Protein AF-A0A949GAF5-F1 (afdb_monomer)

Secondary structure (DSSP, 8-state):
---EEEEETTTEEEEESSHHHHHHHHHTT-EEE-TTTT-------TTTS------------

Foldseek 3Di:
DDWWWKQAPPPGIDTDPDPVVVVVVVVVRIDTDDPVVPPPVPPPPVVPPDDPPDDDDDDDD

Solvent-accessible surface area (backbone atoms only — not comparable to full-atom values): 4115 Å² total; per-residue (Å²): 131,54,83,44,42,32,39,25,98,90,79,47,75,50,77,34,59,45,70,72,57,45,54,53,41,38,76,72,61,33,41,82,54,61,87,76,71,73,64,66,82,72,77,69,55,75,88,75,53,83,76,80,79,74,78,86,80,82,81,85,131

Sequence (61 aa):
MATIYLRHEVHGTKVAIAEEEALSDESNGWERYMLDDDREEDDVPAFLSPRRKGGRSKRTE

Nearest PDB structures (foldseek):
  1tz1-assembly1_A  TM=3.845E-01  e=4.948E+00  Saccharomyces cerevisiae

pLDDT: mean 79.13, std 15.37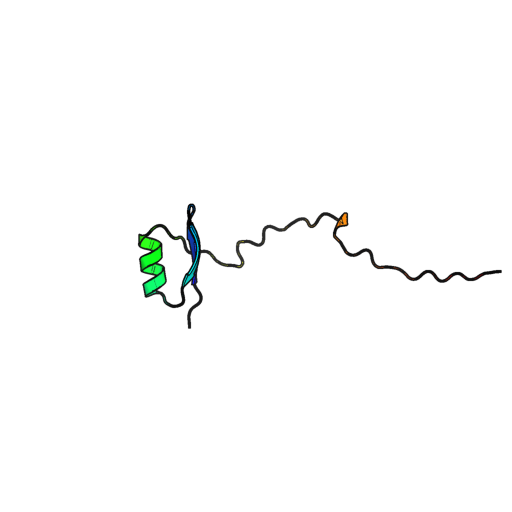, range [54.53, 96.31]

Radius of gyration: 22.81 Å; Cα contacts (8 Å, |Δi|>4): 53; chains: 1; bounding box: 26×15×76 Å

Structure (mmCIF, N/CA/C/O backbone):
data_AF-A0A949GAF5-F1
#
_entry.id   AF-A0A949GAF5-F1
#
loop_
_atom_site.group_PDB
_atom_site.id
_atom_site.type_symbol
_atom_site.label_atom_id
_atom_site.label_alt_id
_atom_site.label_comp_id
_atom_site.label_asym_id
_atom_site.label_entity_id
_atom_site.label_seq_id
_atom_site.pdbx_PDB_ins_code
_atom_site.Cartn_x
_atom_site.Cartn_y
_atom_site.Cartn_z
_atom_site.occupancy
_atom_site.B_iso_or_equiv
_atom_site.auth_seq_id
_atom_site.auth_comp_id
_atom_site.auth_asym_id
_atom_site.auth_atom_id
_atom_site.pdbx_PDB_model_num
ATOM 1 N N . MET A 1 1 ? -18.446 -1.419 2.329 1.00 73.00 1 MET A N 1
ATOM 2 C CA . MET A 1 1 ? -17.331 -2.336 2.027 1.00 73.00 1 MET A CA 1
ATOM 3 C C . MET A 1 1 ? -16.287 -1.502 1.323 1.00 73.00 1 MET A C 1
ATOM 5 O O . MET A 1 1 ? -16.624 -0.916 0.302 1.00 73.00 1 MET A O 1
ATOM 9 N N . ALA A 1 2 ? -15.124 -1.312 1.942 1.00 82.69 2 ALA A N 1
ATOM 10 C CA . ALA A 1 2 ? -14.052 -0.528 1.340 1.00 82.69 2 ALA A CA 1
ATOM 11 C C . ALA A 1 2 ? -13.246 -1.427 0.395 1.00 82.69 2 ALA A C 1
ATOM 13 O O . ALA A 1 2 ? -13.248 -2.648 0.547 1.00 82.69 2 ALA A O 1
ATOM 14 N N . THR A 1 3 ? -12.602 -0.838 -0.604 1.00 91.19 3 THR A N 1
ATOM 15 C CA . THR A 1 3 ? -11.663 -1.542 -1.482 1.00 91.19 3 THR A CA 1
ATOM 16 C C . THR A 1 3 ? -10.413 -0.694 -1.536 1.00 91.19 3 THR A C 1
ATOM 18 O O . THR A 1 3 ? -10.412 0.371 -2.148 1.00 91.19 3 THR A O 1
ATOM 21 N N . ILE A 1 4 ? -9.393 -1.132 -0.810 1.00 93.31 4 ILE A N 1
ATOM 22 C CA . ILE A 1 4 ? -8.149 -0.396 -0.616 1.00 93.31 4 ILE A CA 1
ATOM 23 C C . ILE A 1 4 ? -7.057 -1.189 -1.316 1.00 93.31 4 ILE A C 1
ATOM 25 O O . ILE A 1 4 ? -6.849 -2.361 -1.004 1.00 93.31 4 ILE A O 1
ATOM 29 N N . TYR A 1 5 ? -6.391 -0.565 -2.279 1.00 93.25 5 TYR A N 1
ATOM 30 C CA . TYR A 1 5 ? -5.323 -1.195 -3.040 1.00 93.25 5 TYR A CA 1
ATOM 31 C C . TYR A 1 5 ? -3.976 -0.852 -2.413 1.00 93.25 5 TYR A C 1
ATOM 33 O O . TYR A 1 5 ? -3.702 0.306 -2.092 1.00 93.25 5 TYR A O 1
ATOM 41 N N . LEU A 1 6 ? -3.155 -1.877 -2.215 1.00 93.75 6 LEU A N 1
ATOM 42 C CA . LEU A 1 6 ? -1.867 -1.801 -1.543 1.00 93.75 6 LEU A CA 1
ATOM 43 C C . LEU A 1 6 ? -0.788 -2.438 -2.421 1.00 93.75 6 LEU A C 1
ATOM 45 O O . LEU A 1 6 ? -1.027 -3.477 -3.035 1.00 93.75 6 LEU A O 1
ATOM 49 N N . ARG A 1 7 ? 0.406 -1.852 -2.461 1.00 93.38 7 ARG A N 1
ATOM 50 C CA . ARG A 1 7 ? 1.577 -2.380 -3.172 1.00 93.38 7 ARG A CA 1
ATOM 51 C C . ARG A 1 7 ? 2.749 -2.558 -2.213 1.00 93.38 7 ARG A C 1
ATOM 53 O O . ARG A 1 7 ? 2.912 -1.774 -1.290 1.00 93.38 7 ARG A O 1
ATOM 60 N N . HIS A 1 8 ? 3.575 -3.566 -2.436 1.00 93.94 8 HIS A N 1
ATOM 61 C CA . HIS A 1 8 ? 4.795 -3.810 -1.675 1.00 93.94 8 HIS A CA 1
ATOM 62 C C . HIS A 1 8 ? 5.904 -4.237 -2.633 1.00 93.94 8 HIS A C 1
ATOM 64 O O . HIS A 1 8 ? 5.714 -5.171 -3.415 1.00 93.94 8 HIS A O 1
ATOM 70 N N . GLU A 1 9 ? 7.079 -3.612 -2.539 1.00 91.69 9 GLU A N 1
ATOM 71 C CA . GLU A 1 9 ? 8.186 -3.791 -3.497 1.00 91.69 9 GLU A CA 1
ATOM 72 C C . GLU A 1 9 ? 8.597 -5.261 -3.686 1.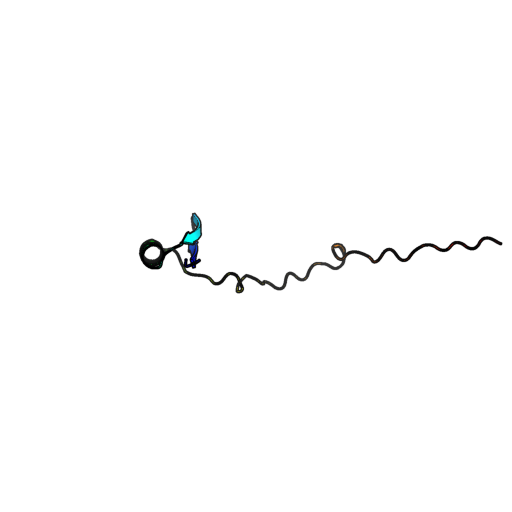00 91.69 9 GLU A C 1
ATOM 74 O O . GLU A 1 9 ? 8.921 -5.694 -4.787 1.00 91.69 9 GLU A O 1
ATOM 79 N N . VAL A 1 10 ? 8.549 -6.047 -2.606 1.00 93.25 10 VAL A N 1
ATOM 80 C CA . VAL A 1 10 ? 8.940 -7.469 -2.607 1.00 93.25 10 VAL A CA 1
ATOM 81 C C . VAL A 1 10 ? 7.763 -8.431 -2.834 1.00 93.25 10 VAL A C 1
ATOM 83 O O . VAL A 1 10 ? 7.969 -9.549 -3.301 1.00 93.25 10 VAL A O 1
ATOM 86 N N . HIS A 1 11 ? 6.533 -8.041 -2.483 1.00 91.69 11 HIS A N 1
ATOM 87 C CA . HIS A 1 11 ? 5.397 -8.972 -2.375 1.00 91.69 11 HIS A CA 1
ATOM 88 C C . HIS A 1 11 ? 4.325 -8.768 -3.454 1.00 91.69 11 HIS A C 1
ATOM 90 O O . HIS A 1 11 ? 3.483 -9.646 -3.635 1.00 91.69 11 HIS A O 1
ATOM 96 N N . GLY A 1 12 ? 4.375 -7.664 -4.205 1.00 92.19 12 GLY A N 1
ATOM 97 C CA . GLY A 1 12 ? 3.420 -7.358 -5.269 1.00 92.19 12 GLY A CA 1
ATOM 98 C C . GLY A 1 12 ? 2.243 -6.519 -4.774 1.00 92.19 12 GLY A C 1
ATOM 99 O O . GLY A 1 12 ? 2.426 -5.608 -3.972 1.00 92.19 12 GLY A O 1
ATOM 100 N N . THR A 1 13 ? 1.037 -6.794 -5.274 1.00 93.88 13 THR A N 1
ATOM 101 C CA . THR A 1 13 ? -0.180 -6.034 -4.946 1.00 93.88 13 THR A CA 1
ATOM 102 C C . THR A 1 13 ? -1.142 -6.836 -4.067 1.00 93.88 13 THR A C 1
ATOM 104 O O . THR A 1 13 ? -1.244 -8.059 -4.166 1.00 93.88 13 THR A O 1
ATOM 107 N N . LYS A 1 14 ? -1.859 -6.135 -3.188 1.00 92.75 14 LYS A N 1
ATOM 108 C CA . LYS A 1 14 ? -2.862 -6.670 -2.259 1.00 92.75 14 LYS A CA 1
ATOM 109 C C . LYS A 1 14 ? -4.098 -5.770 -2.267 1.00 92.75 14 LYS A C 1
ATOM 111 O O . LYS A 1 14 ? -4.010 -4.575 -2.538 1.00 92.75 14 LYS A O 1
ATOM 116 N N . VAL A 1 15 ? -5.256 -6.350 -1.953 1.00 92.88 15 VAL A N 1
ATOM 117 C CA . VAL A 1 15 ? -6.513 -5.618 -1.754 1.00 92.88 15 VAL A CA 1
ATOM 118 C C . VAL A 1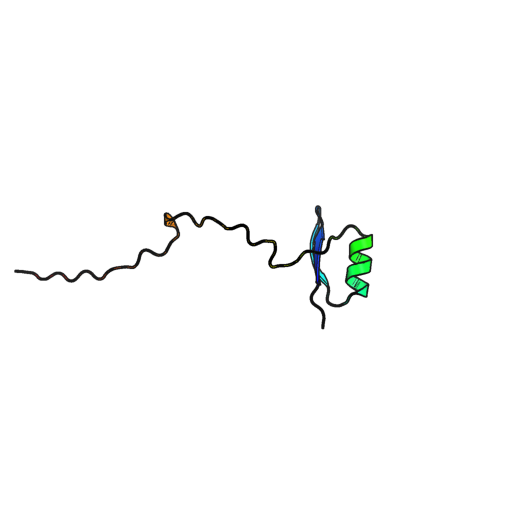 15 ? -7.015 -5.857 -0.335 1.00 92.88 15 VAL A C 1
ATOM 120 O O . VAL A 1 15 ? -7.234 -7.004 0.048 1.00 92.88 15 VAL A O 1
ATOM 123 N N . ALA A 1 16 ? -7.216 -4.780 0.418 1.00 94.06 16 ALA A N 1
ATOM 124 C CA . ALA A 1 16 ? -7.814 -4.798 1.747 1.00 94.06 16 ALA A CA 1
ATOM 125 C C . ALA A 1 16 ? -9.285 -4.353 1.692 1.00 94.06 16 ALA A C 1
ATOM 127 O O . ALA A 1 16 ? -9.679 -3.516 0.870 1.00 94.06 16 ALA A O 1
ATOM 1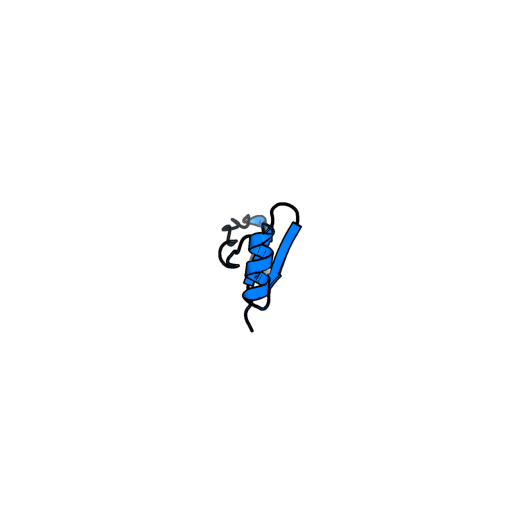28 N N . ILE A 1 17 ? -10.107 -4.919 2.582 1.00 93.88 17 ILE A N 1
ATOM 129 C CA . ILE A 1 17 ? -11.560 -4.658 2.639 1.00 93.88 17 ILE A CA 1
ATOM 130 C C . ILE A 1 17 ? -11.976 -3.716 3.782 1.00 93.88 17 ILE A C 1
ATOM 132 O O . ILE A 1 17 ? -13.130 -3.271 3.838 1.00 93.88 17 ILE A O 1
ATOM 136 N N . ALA A 1 18 ? -11.040 -3.416 4.688 1.00 93.12 18 ALA A N 1
ATOM 137 C CA . ALA A 1 18 ? -11.223 -2.577 5.866 1.00 93.12 18 ALA A CA 1
ATOM 138 C C . ALA A 1 18 ? -9.991 -1.691 6.119 1.00 93.12 18 ALA A C 1
ATOM 140 O O . ALA A 1 18 ? -8.862 -2.094 5.854 1.00 93.12 18 ALA A O 1
ATOM 141 N N . GLU A 1 19 ? -10.212 -0.500 6.684 1.00 92.81 19 GLU A N 1
ATOM 142 C CA . GLU A 1 19 ? -9.140 0.454 7.022 1.00 92.81 19 GLU A CA 1
ATOM 143 C C . GLU A 1 19 ? -8.163 -0.098 8.066 1.00 92.81 19 GLU A C 1
ATOM 145 O O . GLU A 1 19 ? -6.968 0.146 7.972 1.00 92.81 19 GLU A O 1
ATOM 150 N N . GLU A 1 20 ? -8.656 -0.865 9.042 1.00 93.88 20 GLU A N 1
ATOM 151 C CA . GLU A 1 20 ? -7.812 -1.471 10.081 1.00 93.88 20 GLU A CA 1
ATOM 152 C C . GLU A 1 20 ? -6.793 -2.457 9.491 1.00 93.88 20 GLU A C 1
ATOM 154 O O . GLU A 1 20 ? -5.630 -2.460 9.890 1.00 93.88 20 GLU A O 1
ATOM 159 N N . GLU A 1 21 ? -7.207 -3.242 8.492 1.00 91.62 21 GLU A N 1
ATOM 160 C CA . GLU A 1 21 ? -6.314 -4.148 7.767 1.00 91.62 21 GLU A CA 1
ATOM 161 C C . GLU A 1 21 ? -5.261 -3.352 6.985 1.00 91.62 21 GLU A C 1
ATOM 163 O O . GLU A 1 21 ?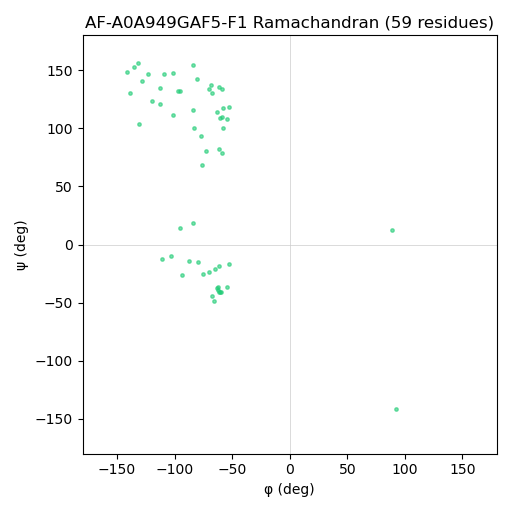 -4.067 -3.606 7.135 1.00 91.62 21 GLU A O 1
ATOM 168 N N . ALA A 1 22 ? -5.693 -2.329 6.239 1.00 93.00 22 ALA A N 1
ATOM 169 C CA . ALA A 1 22 ? -4.791 -1.491 5.456 1.00 93.00 22 ALA A CA 1
ATOM 170 C C . ALA A 1 22 ? -3.742 -0.772 6.319 1.00 93.00 22 ALA A C 1
ATOM 172 O O . ALA A 1 22 ? -2.577 -0.741 5.945 1.00 93.00 22 ALA A O 1
ATOM 173 N N . LEU A 1 23 ? -4.120 -0.262 7.497 1.00 94.88 23 LEU A N 1
ATOM 174 C CA . LEU A 1 23 ? -3.184 0.363 8.441 1.00 94.88 23 LEU A CA 1
ATOM 175 C C . LEU A 1 23 ? -2.137 -0.627 8.968 1.00 94.88 23 LEU A C 1
ATOM 177 O O . LEU A 1 23 ? -0.974 -0.268 9.165 1.00 94.88 23 LEU A O 1
ATOM 181 N N . SER A 1 24 ? -2.540 -1.877 9.209 1.00 94.94 24 SER A N 1
ATOM 182 C CA . SER A 1 24 ? -1.607 -2.921 9.62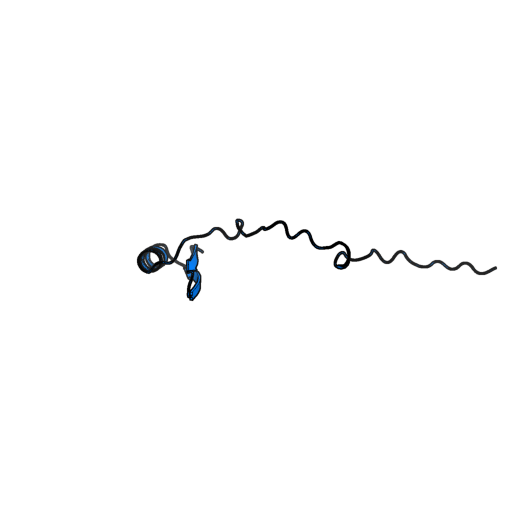6 1.00 94.94 24 SER A CA 1
ATOM 183 C C . SER A 1 24 ? -0.640 -3.275 8.500 1.00 94.94 24 SER A C 1
ATOM 185 O O . SER A 1 24 ? 0.563 -3.366 8.739 1.00 94.94 24 SER A O 1
ATOM 187 N N . ASP A 1 25 ? -1.135 -3.425 7.272 1.00 94.31 25 ASP A N 1
ATOM 188 C CA . ASP A 1 25 ? -0.293 -3.662 6.101 1.00 94.31 25 ASP A CA 1
ATOM 189 C C . ASP A 1 25 ? 0.672 -2.483 5.864 1.00 94.31 25 ASP A C 1
ATOM 191 O O . ASP A 1 25 ? 1.858 -2.704 5.629 1.00 94.31 25 ASP A O 1
ATOM 195 N N . GLU A 1 26 ? 0.233 -1.233 6.029 1.00 93.44 26 GLU A N 1
ATOM 196 C CA . GLU A 1 26 ? 1.104 -0.052 5.918 1.00 93.44 26 GLU A CA 1
ATOM 197 C C . GLU A 1 26 ? 2.258 -0.070 6.917 1.00 93.44 26 GLU A C 1
ATOM 199 O O . GLU A 1 26 ? 3.409 0.196 6.567 1.00 93.44 26 GLU A O 1
ATOM 204 N N . SER A 1 27 ? 1.983 -0.481 8.155 1.00 93.44 27 SER A N 1
ATOM 205 C CA . SER A 1 27 ? 3.035 -0.676 9.153 1.00 93.44 27 SER A CA 1
ATOM 206 C C . SER A 1 27 ? 4.008 -1.806 8.791 1.00 93.44 27 SER A C 1
ATOM 208 O O . SER A 1 27 ? 5.115 -1.835 9.326 1.00 93.44 27 SER A O 1
ATOM 210 N N . ASN A 1 28 ? 3.608 -2.731 7.917 1.00 92.75 28 ASN A N 1
ATOM 211 C CA . ASN A 1 28 ? 4.435 -3.822 7.404 1.00 92.75 28 ASN A CA 1
ATOM 212 C C . ASN A 1 28 ? 5.090 -3.486 6.052 1.00 92.75 28 ASN A C 1
ATOM 214 O O . ASN A 1 28 ? 5.603 -4.384 5.389 1.00 92.75 28 ASN A O 1
ATOM 218 N N . GLY A 1 29 ? 5.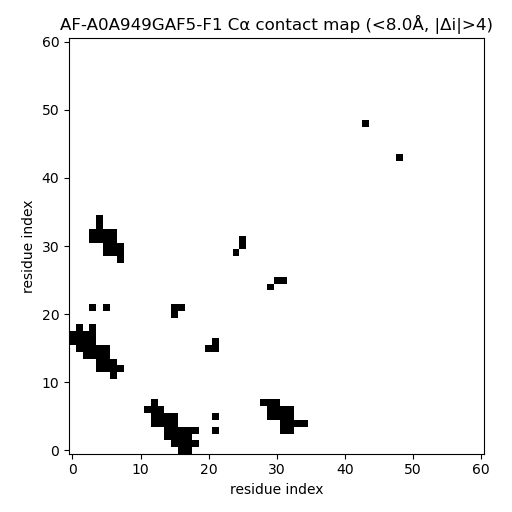086 -2.212 5.645 1.00 92.81 29 GLY A N 1
ATOM 219 C CA . GLY A 1 29 ? 5.765 -1.746 4.435 1.00 92.81 29 GLY A CA 1
ATOM 220 C C . GLY A 1 29 ? 4.920 -1.805 3.164 1.00 92.81 29 GLY A C 1
ATOM 221 O O . GLY A 1 29 ? 5.465 -1.684 2.070 1.00 92.81 29 GLY A O 1
ATOM 222 N N . TRP A 1 30 ? 3.607 -2.007 3.276 1.00 96.31 30 TRP A N 1
ATOM 223 C CA . TRP A 1 30 ? 2.706 -1.852 2.137 1.00 96.31 30 TRP A CA 1
ATOM 224 C C . TRP A 1 30 ? 2.367 -0.372 1.914 1.00 96.31 30 TRP A C 1
ATOM 226 O O . TRP A 1 30 ? 2.170 0.386 2.854 1.00 96.31 30 TRP A O 1
ATOM 236 N N . GLU A 1 31 ? 2.251 0.057 0.666 1.00 94.06 31 GLU A N 1
ATOM 237 C CA . GLU A 1 31 ? 1.884 1.424 0.300 1.00 94.06 31 GLU A CA 1
ATOM 238 C C . GLU A 1 31 ? 0.510 1.452 -0.366 1.00 94.06 31 GLU A C 1
ATOM 240 O O . GLU A 1 31 ? 0.235 0.656 -1.266 1.00 94.06 31 GLU A O 1
ATOM 245 N N . ARG A 1 32 ? -0.352 2.395 0.024 1.00 92.94 32 ARG A N 1
ATOM 246 C CA . ARG A 1 32 ? -1.635 2.618 -0.658 1.00 92.94 32 ARG A CA 1
ATOM 247 C C . ARG A 1 32 ? -1.414 3.215 -2.042 1.00 92.94 32 ARG A C 1
ATOM 249 O O . ARG A 1 32 ? -0.690 4.197 -2.184 1.00 92.94 32 ARG A O 1
ATOM 256 N N . TYR A 1 33 ? -2.099 2.669 -3.043 1.00 90.31 33 TYR A N 1
ATOM 257 C CA . TYR A 1 33 ? -2.125 3.229 -4.393 1.00 90.31 33 TYR A CA 1
ATOM 258 C C . TYR A 1 33 ? -3.557 3.333 -4.924 1.00 90.31 33 TYR A C 1
ATOM 260 O O . TYR A 1 33 ? -4.469 2.642 -4.462 1.00 90.31 33 TYR A O 1
ATOM 268 N N . MET A 1 34 ? -3.772 4.238 -5.878 1.00 86.06 34 MET A N 1
ATOM 269 C CA . MET A 1 34 ? -5.048 4.364 -6.577 1.00 86.06 34 MET A CA 1
ATOM 270 C C . MET A 1 34 ? -4.965 3.615 -7.903 1.00 86.06 34 MET A C 1
ATOM 272 O O . MET A 1 34 ? -4.035 3.828 -8.667 1.00 86.06 34 MET A O 1
ATOM 276 N N . LEU A 1 35 ? -5.965 2.787 -8.211 1.00 73.88 35 LEU A N 1
ATOM 277 C CA . LEU A 1 35 ? -5.998 2.000 -9.453 1.00 73.88 35 LEU A CA 1
ATOM 278 C C . LEU A 1 35 ? -6.011 2.863 -10.735 1.00 73.88 35 LEU A C 1
ATOM 280 O O . LEU A 1 35 ? -5.720 2.362 -11.813 1.00 73.88 35 LEU A O 1
ATOM 284 N N . ASP A 1 36 ? -6.370 4.147 -10.638 1.00 68.06 36 ASP A N 1
ATOM 285 C CA . ASP A 1 36 ? -6.354 5.073 -11.782 1.00 68.06 36 ASP A CA 1
ATOM 286 C C . ASP A 1 36 ? -4.945 5.615 -12.095 1.00 68.06 36 ASP A C 1
ATOM 288 O O . ASP A 1 36 ? -4.740 6.157 -13.176 1.00 68.06 36 ASP A O 1
ATOM 292 N N . ASP A 1 37 ? -3.989 5.459 -11.171 1.00 61.16 37 ASP A N 1
ATOM 293 C CA . ASP A 1 37 ? -2.626 6.001 -11.280 1.00 61.16 37 ASP A CA 1
ATOM 294 C C . ASP A 1 37 ? -1.763 5.196 -12.275 1.00 61.16 37 ASP A C 1
ATOM 296 O O . ASP A 1 37 ? -0.892 5.758 -12.929 1.00 61.16 37 ASP A O 1
ATOM 300 N N . ASP A 1 38 ? -2.080 3.912 -12.493 1.00 56.84 38 ASP A N 1
ATOM 301 C CA . ASP A 1 38 ? -1.394 3.022 -13.448 1.00 56.84 38 ASP A CA 1
ATOM 302 C C . ASP A 1 38 ? -1.904 3.155 -14.898 1.00 56.84 38 ASP A C 1
ATOM 304 O O . ASP A 1 38 ? -1.672 2.276 -15.732 1.00 56.84 38 ASP A O 1
ATOM 308 N N . ARG A 1 39 ? -2.599 4.246 -15.252 1.00 55.16 39 ARG A N 1
ATOM 309 C CA . ARG A 1 39 ? -2.706 4.625 -16.668 1.00 55.16 39 ARG A CA 1
ATOM 310 C C . ARG A 1 39 ? -1.387 5.258 -17.099 1.00 55.16 39 ARG A C 1
ATOM 312 O O . ARG A 1 39 ? -1.337 6.442 -17.424 1.00 55.16 39 ARG A O 1
ATOM 319 N N . GLU A 1 40 ? -0.328 4.454 -17.152 1.00 59.41 40 GLU A N 1
ATOM 320 C CA . GLU A 1 40 ? 0.675 4.686 -18.182 1.00 59.41 40 GLU A CA 1
ATOM 321 C C . GLU A 1 40 ? -0.113 4.733 -19.496 1.00 59.41 40 GLU A C 1
ATOM 323 O O . GLU A 1 40 ? -0.867 3.813 -19.822 1.00 59.41 40 GLU A O 1
ATOM 328 N N . GLU A 1 41 ? -0.067 5.870 -20.187 1.00 57.75 41 GLU A N 1
ATOM 329 C CA . GLU A 1 41 ? -0.548 5.981 -21.555 1.00 57.75 41 GLU A CA 1
ATOM 330 C C . GLU A 1 41 ? 0.303 5.016 -22.387 1.00 57.75 41 GLU A C 1
ATOM 332 O O . GLU A 1 41 ? 1.314 5.406 -22.966 1.00 57.75 41 GLU A O 1
ATOM 337 N N . ASP A 1 42 ? -0.059 3.731 -22.388 1.00 58.16 42 ASP A N 1
ATOM 338 C CA . ASP A 1 42 ? 0.482 2.747 -23.305 1.00 58.16 42 ASP A CA 1
ATOM 339 C C . ASP A 1 42 ? 0.156 3.283 -24.697 1.00 58.16 42 ASP A C 1
ATOM 341 O O . ASP A 1 42 ? -0.981 3.200 -25.180 1.00 58.16 42 ASP A O 1
ATOM 345 N N . ASP A 1 43 ? 1.164 3.898 -25.312 1.00 60.72 43 ASP A N 1
ATOM 346 C CA . ASP A 1 43 ? 1.236 4.245 -26.720 1.00 60.72 43 ASP A CA 1
ATOM 347 C C . ASP A 1 43 ?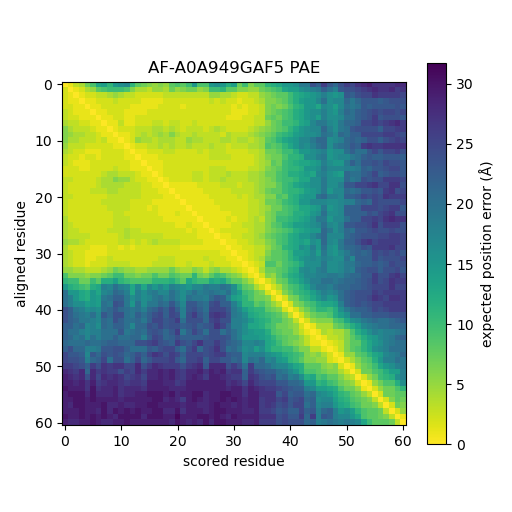 1.106 2.925 -27.480 1.00 60.72 43 ASP A C 1
ATOM 349 O O . ASP A 1 43 ? 2.091 2.283 -27.839 1.00 60.72 43 ASP A O 1
ATOM 353 N N . VAL A 1 44 ? -0.133 2.433 -27.604 1.00 67.19 44 VAL A N 1
ATOM 354 C CA . VAL A 1 44 ? -0.418 1.141 -28.213 1.00 67.19 44 VAL A CA 1
ATOM 355 C C . VAL A 1 44 ? 0.124 1.217 -29.631 1.00 67.19 44 VAL A C 1
ATOM 357 O O . VAL A 1 44 ? -0.416 1.955 -30.465 1.00 67.19 44 VAL A O 1
ATOM 360 N N . PRO A 1 45 ? 1.205 0.489 -29.944 1.00 69.38 45 PRO A N 1
ATOM 361 C CA . PRO A 1 45 ? 1.892 0.697 -31.197 1.0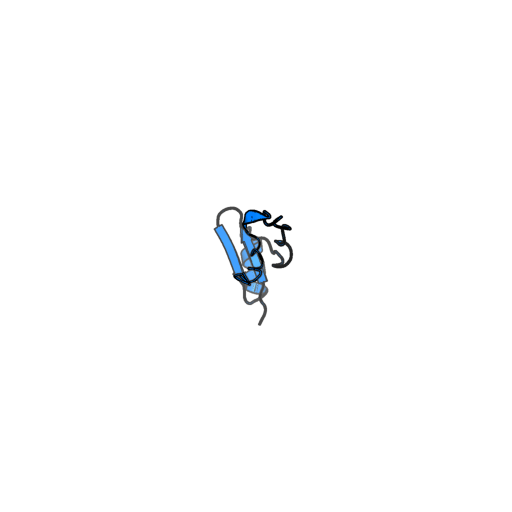0 69.38 45 PRO A CA 1
ATOM 362 C C . PRO A 1 45 ? 0.915 0.391 -32.329 1.00 69.38 45 PRO A C 1
ATOM 364 O O . PRO A 1 45 ? 0.176 -0.595 -32.286 1.00 69.38 45 PRO A O 1
ATOM 367 N N . ALA A 1 46 ? 0.890 1.249 -33.352 1.00 71.62 46 ALA A N 1
ATOM 368 C CA . ALA A 1 46 ? -0.149 1.265 -34.387 1.00 71.62 46 ALA A CA 1
ATOM 369 C C . ALA A 1 46 ? -0.401 -0.094 -35.084 1.00 71.62 46 ALA A C 1
ATOM 371 O O . ALA A 1 46 ? -1.447 -0.284 -35.706 1.00 71.62 46 ALA A O 1
ATOM 372 N N . PHE A 1 47 ? 0.524 -1.056 -34.975 1.00 69.12 47 PHE A N 1
ATOM 373 C CA . PHE A 1 47 ? 0.351 -2.424 -35.467 1.00 69.12 47 PHE A CA 1
ATOM 374 C C . PHE A 1 47 ? -0.666 -3.266 -34.673 1.00 69.12 47 PHE A C 1
ATOM 376 O O . PHE A 1 47 ? -1.211 -4.217 -35.232 1.00 69.12 47 PHE A O 1
ATOM 383 N N . LEU A 1 48 ? -0.939 -2.927 -33.408 1.00 73.31 48 LEU A N 1
ATOM 384 C CA . LEU A 1 48 ? -1.941 -3.583 -32.557 1.00 73.31 48 LEU A CA 1
ATOM 385 C C . LEU A 1 48 ? -3.340 -2.971 -32.710 1.00 73.31 48 LEU A C 1
ATOM 387 O O . LEU A 1 48 ? -4.331 -3.580 -32.308 1.00 73.31 48 LEU A O 1
ATOM 391 N N . SER A 1 49 ? -3.447 -1.792 -33.332 1.00 66.31 49 SER A N 1
ATOM 392 C CA . SER A 1 49 ? -4.741 -1.173 -33.615 1.00 66.31 49 SER A CA 1
ATOM 393 C C . SER A 1 49 ? -5.521 -1.990 -34.660 1.00 66.31 49 SER A C 1
ATOM 395 O O . SER A 1 49 ? -4.987 -2.285 -35.737 1.00 66.31 49 SER A O 1
ATOM 397 N N . PRO A 1 50 ? -6.803 -2.333 -34.418 1.00 68.81 50 PRO A N 1
ATOM 398 C CA . PRO A 1 50 ? -7.600 -3.093 -35.373 1.00 68.81 50 PRO A CA 1
ATOM 399 C C . PRO A 1 50 ? -7.738 -2.336 -36.701 1.00 68.81 50 PRO A C 1
ATOM 401 O O . PRO A 1 50 ? -8.463 -1.342 -36.805 1.00 68.81 50 PRO A O 1
ATOM 404 N N . ARG A 1 51 ? -7.072 -2.808 -37.764 1.00 68.50 51 ARG A N 1
ATOM 405 C CA . ARG A 1 51 ? -7.285 -2.262 -39.113 1.00 68.50 51 ARG A CA 1
ATOM 406 C C . ARG A 1 51 ? -8.732 -2.525 -39.517 1.00 68.50 51 ARG A C 1
ATOM 408 O O . ARG A 1 51 ? -9.130 -3.670 -39.728 1.00 68.50 51 ARG A O 1
ATOM 415 N N . ARG A 1 52 ? -9.514 -1.451 -39.663 1.00 65.94 52 ARG A N 1
ATOM 416 C CA . ARG A 1 52 ? -10.886 -1.493 -40.188 1.00 65.94 52 ARG A CA 1
ATOM 417 C C . ARG A 1 52 ? -10.849 -2.188 -41.549 1.00 65.94 52 ARG A C 1
ATOM 419 O O . ARG A 1 52 ? -10.317 -1.651 -42.520 1.00 65.94 52 ARG A O 1
ATOM 426 N N . LYS A 1 53 ? -11.368 -3.415 -41.606 1.00 59.41 53 LYS A N 1
ATOM 427 C CA . LYS A 1 53 ? -11.405 -4.249 -42.810 1.00 59.41 53 LYS A CA 1
ATOM 428 C C . LYS A 1 53 ? -12.460 -3.677 -43.762 1.00 59.41 53 LYS A C 1
ATOM 430 O O . LYS A 1 53 ? -13.597 -4.132 -43.792 1.00 59.41 53 LYS A O 1
ATOM 435 N N . GLY A 1 54 ? -12.089 -2.625 -44.493 1.00 58.94 54 GLY A N 1
ATOM 436 C CA . GLY A 1 54 ? -12.893 -2.055 -45.570 1.00 58.94 54 GLY A CA 1
ATOM 437 C C . GLY A 1 54 ? -13.163 -3.123 -46.626 1.00 58.94 54 GLY A C 1
ATOM 438 O O . GLY A 1 54 ? -12.234 -3.689 -47.203 1.00 58.94 54 GLY A O 1
ATOM 439 N N . GLY A 1 55 ? -14.442 -3.447 -46.803 1.00 60.69 55 GLY A N 1
ATOM 440 C CA . GLY A 1 55 ? -14.930 -4.516 -47.660 1.00 60.69 55 GLY A CA 1
ATOM 441 C C . GLY A 1 55 ? -14.509 -4.346 -49.116 1.00 60.69 55 GLY A C 1
ATOM 442 O O . GLY A 1 55 ? -14.632 -3.286 -49.724 1.00 60.69 55 GLY A O 1
ATOM 443 N N . ARG A 1 56 ? -14.028 -5.444 -49.687 1.00 60.09 56 ARG A N 1
ATOM 444 C CA . ARG A 1 56 ? -13.643 -5.576 -51.086 1.00 60.09 56 ARG A CA 1
ATOM 445 C C . ARG A 1 56 ? -14.901 -5.710 -51.950 1.00 60.09 56 ARG A C 1
ATOM 447 O O . ARG A 1 56 ? -15.369 -6.824 -52.147 1.00 60.09 56 ARG A O 1
ATOM 454 N N . SER A 1 57 ? -15.429 -4.615 -52.495 1.00 54.53 57 SER A N 1
ATOM 455 C CA . SER A 1 57 ? -16.372 -4.716 -53.620 1.00 54.53 57 SER A CA 1
ATOM 456 C C . SER A 1 57 ? -15.580 -4.847 -54.914 1.00 54.53 57 SER A C 1
ATOM 458 O O . SER A 1 57 ? -15.046 -3.867 -55.427 1.00 54.53 57 SER A O 1
ATOM 460 N N . LYS A 1 58 ? -15.463 -6.075 -55.427 1.00 59.38 58 LYS A N 1
ATOM 461 C CA . LYS A 1 58 ? -14.992 -6.305 -56.795 1.00 59.38 58 LYS A CA 1
ATOM 462 C C . LYS A 1 58 ? -16.193 -6.158 -57.724 1.00 59.38 58 LYS A C 1
ATOM 464 O O . LYS A 1 58 ? -17.115 -6.961 -57.619 1.00 59.38 58 LYS A O 1
ATOM 469 N N . ARG A 1 59 ? -16.186 -5.169 -58.618 1.00 57.22 59 ARG A N 1
ATOM 470 C CA . ARG A 1 59 ? -17.007 -5.220 -59.832 1.00 57.22 59 ARG A CA 1
ATOM 471 C C . ARG A 1 59 ? -16.094 -5.609 -60.986 1.00 57.22 59 ARG A C 1
ATOM 473 O O . ARG A 1 59 ? -15.157 -4.890 -61.305 1.00 57.22 59 ARG A O 1
ATOM 480 N N . THR A 1 60 ? -16.330 -6.817 -61.470 1.00 55.53 60 THR A N 1
ATOM 481 C CA . THR A 1 60 ? -15.853 -7.395 -62.724 1.00 55.53 60 THR A CA 1
ATOM 482 C C . THR A 1 60 ? -16.521 -6.686 -63.901 1.00 55.53 60 THR A C 1
ATOM 484 O O . THR A 1 60 ? -17.734 -6.477 -63.841 1.00 55.53 60 THR A O 1
ATOM 487 N N . GLU A 1 61 ? -15.753 -6.380 -64.943 1.00 58.28 61 GLU A N 1
ATOM 488 C CA . GLU A 1 61 ? -16.226 -6.218 -66.325 1.00 58.28 61 GLU A CA 1
ATOM 489 C C . GLU A 1 61 ? -15.394 -7.152 -67.210 1.00 58.28 61 GLU A C 1
ATOM 491 O O . GLU A 1 61 ? -14.190 -7.316 -66.885 1.00 58.28 61 GLU A O 1
#

Mean predicted aligned error: 13.24 Å